Protein AF-A0A1H0VV39-F1 (afdb_monomer)

Foldseek 3Di:
DDDDDPPPDDDDDPPQDVVNDDPVRVVVVVVVQQVCLVVVNHDPVSSVVVVVVVVVVVVVVVCVVPPPPDDPDPDPPDPPPDDDDDDPDDDD

Mean predicted aligned error: 17.19 Å

Sequence (92 aa):
MIATVSAGHAFQLDVSPKPPQTIEEERRLRFAQHRDCAAAKGDASLCAMLEQQARQQLVDAVRRDTSPAATPRPVDTNPLSGRGIPLPGGHQ

pLDDT: mean 75.35, std 16.73, range [38.28, 94.31]

Secondary structure (DSSP, 8-state):
----------PPP----SS-S-HHHHHHHHHHHHHHHHTT-S-HHHHHHHHHHHHHHHHHHHHHHTSPPPPPPPP---TT------------

Solvent-accessible surface area (backbone atoms only — not comparable to full-atom values): 6234 Å² total; per-residue (Å²): 134,84,84,77,78,76,89,74,78,86,84,84,78,90,80,75,58,85,69,79,66,52,74,66,55,53,49,51,52,52,51,49,52,53,52,28,36,76,68,74,70,41,59,68,70,60,41,53,51,52,51,53,49,54,53,50,51,52,52,52,48,53,50,58,75,68,45,78,77,78,75,76,75,81,75,79,85,56,90,80,74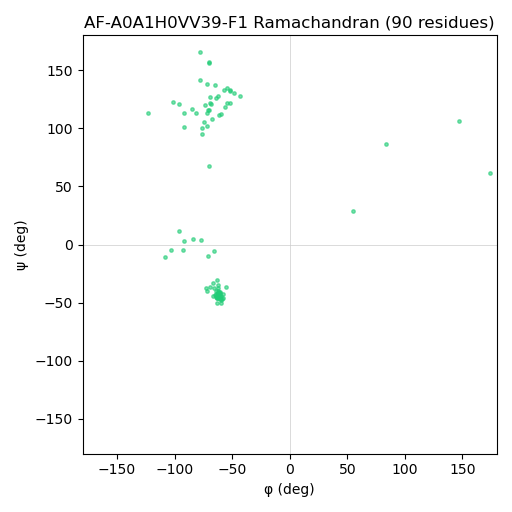,66,79,78,81,82,78,91,81,79,86,130

Radius of gyration: 28.28 Å; Cα contacts (8 Å, |Δi|>4): 12; chains: 1; bounding box: 48×55×65 Å

Structure (mmCIF, N/CA/C/O backbone):
data_AF-A0A1H0VV39-F1
#
_entry.id   AF-A0A1H0VV39-F1
#
loop_
_atom_site.group_PDB
_atom_site.id
_atom_site.type_symbol
_atom_site.label_atom_id
_atom_site.label_alt_id
_atom_site.label_comp_id
_atom_site.label_asym_id
_atom_site.label_entity_id
_atom_site.label_seq_id
_atom_site.pdbx_PDB_ins_code
_atom_site.Cartn_x
_atom_site.Cartn_y
_atom_site.Cartn_z
_atom_site.occupancy
_atom_site.B_iso_or_equiv
_atom_site.auth_seq_id
_atom_site.auth_comp_id
_atom_site.auth_asym_id
_atom_site.auth_atom_id
_atom_site.pdbx_PDB_model_num
ATOM 1 N N . MET A 1 1 ? -38.089 -14.659 53.999 1.00 38.28 1 MET A N 1
ATOM 2 C CA . MET A 1 1 ? -38.217 -14.674 52.526 1.00 38.28 1 MET A CA 1
ATOM 3 C C . MET A 1 1 ? -36.878 -14.257 51.954 1.00 38.28 1 MET A C 1
ATOM 5 O O . MET A 1 1 ? -36.431 -13.164 52.267 1.00 38.28 1 MET A O 1
ATOM 9 N N . ILE A 1 2 ? -36.200 -15.141 51.225 1.00 42.41 2 ILE A N 1
ATOM 10 C CA . ILE A 1 2 ? -34.927 -14.822 50.571 1.00 42.41 2 ILE A CA 1
ATOM 11 C C . ILE A 1 2 ? -35.289 -14.339 49.170 1.00 42.41 2 ILE A C 1
ATOM 13 O O . ILE A 1 2 ? -35.856 -15.100 48.390 1.00 42.41 2 ILE A O 1
ATOM 17 N N . ALA A 1 3 ? -35.042 -13.062 48.889 1.00 45.09 3 ALA A N 1
ATOM 18 C CA . ALA A 1 3 ? -35.226 -12.504 47.560 1.00 45.09 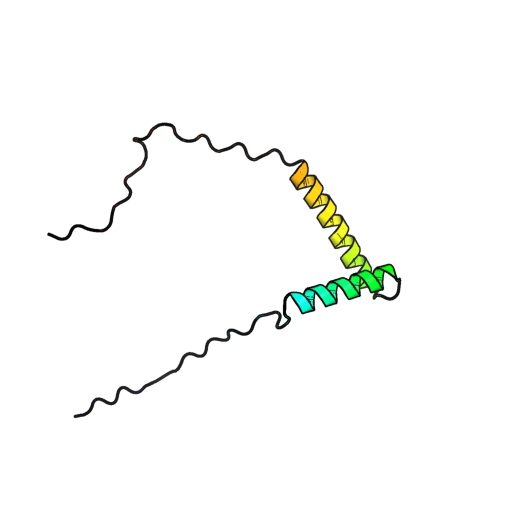3 ALA A CA 1
ATOM 19 C C . ALA A 1 3 ? -34.119 -13.051 46.653 1.00 45.09 3 ALA A C 1
ATOM 21 O O . ALA A 1 3 ? -32.967 -12.627 46.724 1.00 45.09 3 ALA A O 1
ATOM 22 N 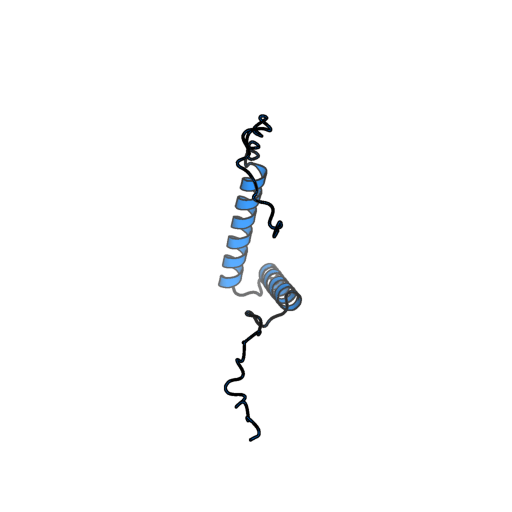N . THR A 1 4 ? -34.458 -14.032 45.825 1.00 53.31 4 THR A N 1
ATOM 23 C CA . THR A 1 4 ? -33.608 -14.484 44.730 1.00 53.31 4 THR A CA 1
ATOM 24 C C . THR A 1 4 ? -33.697 -13.457 43.609 1.00 53.31 4 THR A C 1
ATOM 26 O O . THR A 1 4 ? -34.657 -13.419 42.842 1.00 53.31 4 THR A O 1
ATOM 29 N N . VAL A 1 5 ? -32.691 -12.586 43.520 1.00 54.03 5 VAL A N 1
ATOM 30 C CA . VAL A 1 5 ? -32.500 -11.750 42.333 1.00 54.03 5 VAL A CA 1
ATOM 31 C C . VAL A 1 5 ? -32.107 -12.688 41.197 1.00 54.03 5 VAL A C 1
ATOM 33 O O . VAL A 1 5 ? -31.023 -13.267 41.197 1.00 54.03 5 VAL A O 1
ATOM 36 N N . SER A 1 6 ? -33.030 -12.887 40.258 1.00 49.62 6 SER A N 1
ATOM 37 C CA . SER A 1 6 ? -32.765 -13.585 39.006 1.00 49.62 6 SER A CA 1
ATOM 38 C C . SER A 1 6 ? -31.661 -12.826 38.272 1.00 49.62 6 SER A C 1
ATOM 40 O O . SER A 1 6 ? -31.869 -11.687 37.853 1.00 49.62 6 SER A O 1
ATOM 42 N N . ALA A 1 7 ? -30.478 -13.433 38.152 1.00 59.34 7 ALA A N 1
ATOM 43 C CA . ALA A 1 7 ? -29.391 -12.947 37.307 1.00 59.34 7 ALA A CA 1
ATOM 44 C C . ALA A 1 7 ? -29.788 -13.139 35.832 1.00 59.34 7 ALA A C 1
ATOM 46 O O . ALA A 1 7 ? -29.281 -14.005 35.124 1.00 59.34 7 ALA A O 1
ATOM 47 N N . GLY A 1 8 ? -30.793 -12.382 35.398 1.00 64.06 8 GLY A N 1
ATOM 48 C CA . GLY A 1 8 ? -31.320 -12.409 34.049 1.00 64.06 8 GLY A CA 1
ATOM 49 C C . GLY A 1 8 ? -30.503 -11.496 33.147 1.00 64.06 8 GLY A C 1
ATOM 50 O O . GLY A 1 8 ? -30.560 -10.280 33.305 1.00 64.06 8 GLY A O 1
ATOM 51 N N . HIS A 1 9 ? -29.862 -12.111 32.151 1.00 62.34 9 HIS A N 1
ATOM 52 C CA . HIS A 1 9 ? -29.229 -11.513 30.966 1.00 6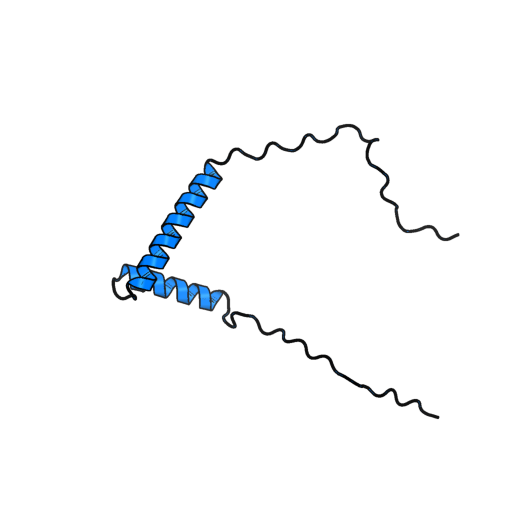2.34 9 HIS A CA 1
ATOM 53 C C . HIS A 1 9 ? -27.801 -10.984 31.174 1.00 62.34 9 HIS A C 1
ATOM 55 O O . HIS A 1 9 ? -27.560 -9.802 31.402 1.00 62.34 9 HIS A O 1
ATOM 61 N N . ALA A 1 10 ? -26.826 -11.883 31.008 1.00 72.62 10 ALA A N 1
ATOM 62 C CA . ALA A 1 10 ? -25.445 -11.501 30.744 1.00 72.62 10 ALA A CA 1
ATOM 63 C C . ALA A 1 10 ? -25.345 -10.906 29.327 1.00 72.62 10 ALA A C 1
ATOM 65 O O . ALA A 1 10 ? -25.593 -11.598 28.338 1.00 72.62 10 ALA A O 1
ATOM 66 N N . PHE A 1 11 ? -24.994 -9.624 29.225 1.00 72.00 11 PHE A N 1
ATOM 67 C CA . PHE A 1 11 ? -24.682 -8.981 27.950 1.00 72.00 11 PHE A CA 1
ATOM 68 C C . PHE A 1 11 ? -23.310 -9.466 27.468 1.00 72.00 11 PHE A C 1
ATOM 70 O O . PHE A 1 11 ? -22.310 -9.283 28.161 1.00 72.00 11 PHE A O 1
ATOM 77 N N . GLN A 1 12 ? -23.258 -10.091 26.291 1.00 80.88 12 GLN A N 1
ATOM 78 C CA . GLN A 1 12 ? -22.002 -10.457 25.635 1.00 80.88 12 GLN A CA 1
ATOM 79 C C . GLN A 1 12 ? -21.637 -9.368 24.624 1.00 80.88 12 GLN A C 1
ATOM 81 O O . GLN A 1 12 ? -22.415 -9.077 23.717 1.00 80.88 12 GLN A O 1
ATOM 86 N N . LEU A 1 13 ? -20.468 -8.751 24.803 1.00 82.25 13 LEU A N 1
ATOM 87 C CA . LEU A 1 13 ? -19.923 -7.744 23.896 1.00 82.25 13 LEU A CA 1
ATOM 88 C C . LEU A 1 13 ? -18.856 -8.407 23.012 1.00 82.25 13 LEU A C 1
ATOM 90 O O . LEU A 1 13 ? -17.893 -8.964 23.539 1.00 82.25 13 LEU A O 1
ATOM 94 N N . ASP A 1 14 ? -19.014 -8.352 21.687 1.00 82.69 14 ASP A N 1
ATOM 95 C CA . ASP A 1 14 ? -17.980 -8.817 20.754 1.00 82.69 14 ASP A CA 1
ATOM 96 C C . ASP A 1 14 ? -16.837 -7.796 20.714 1.00 82.69 14 ASP A C 1
ATOM 98 O O . ASP A 1 14 ? -16.967 -6.713 20.146 1.00 82.69 14 ASP A O 1
ATOM 102 N N . VAL A 1 15 ? -15.721 -8.148 21.350 1.00 83.06 15 VAL A N 1
ATOM 103 C CA . VAL A 1 15 ? -14.482 -7.357 21.362 1.00 83.06 15 VAL A CA 1
ATOM 104 C C . VAL A 1 15 ? -13.483 -7.828 20.304 1.00 83.06 15 VAL A C 1
ATOM 106 O O . VAL A 1 15 ? -12.320 -7.425 20.334 1.00 83.06 15 VAL A O 1
ATOM 109 N N . SER A 1 16 ? -13.905 -8.689 19.373 1.00 83.12 16 SER A N 1
ATOM 110 C CA . SER A 1 16 ? -13.017 -9.200 18.334 1.00 83.12 16 SER A CA 1
ATOM 111 C C . SER A 1 16 ? -12.541 -8.056 17.432 1.00 83.12 16 SER A C 1
ATO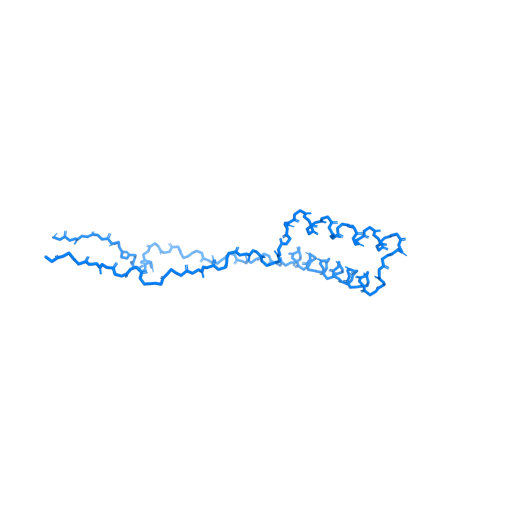M 113 O O . SER A 1 16 ? -13.370 -7.331 16.869 1.00 83.12 16 SER A O 1
ATOM 115 N N . PRO A 1 17 ? -11.223 -7.889 17.242 1.00 70.88 17 PRO A N 1
ATOM 116 C CA . PRO A 1 17 ? -10.705 -6.887 16.328 1.00 70.88 17 PRO A CA 1
ATOM 117 C C . PRO A 1 17 ? -11.118 -7.226 14.890 1.00 70.88 17 PRO A C 1
ATOM 119 O O . PRO A 1 17 ? -11.077 -8.380 14.457 1.00 70.88 17 PRO A O 1
ATOM 122 N N . LYS A 1 18 ? -11.540 -6.203 14.144 1.00 76.62 18 LYS A N 1
ATOM 123 C CA . LYS A 1 18 ? -11.796 -6.274 12.702 1.00 76.62 18 LYS A CA 1
ATOM 124 C C . LYS A 1 18 ? -10.926 -5.212 12.022 1.00 76.62 18 LYS A C 1
ATOM 126 O O . LYS A 1 18 ? -11.183 -4.029 12.238 1.00 76.62 18 LYS A O 1
ATOM 131 N N . PRO A 1 19 ? -9.924 -5.604 11.216 1.00 78.88 19 PRO A N 1
ATOM 132 C CA . PRO A 1 19 ? -9.582 -6.977 10.830 1.00 78.88 19 PRO A CA 1
ATOM 133 C C . PRO A 1 19 ? -9.001 -7.803 11.997 1.00 78.88 19 PRO A C 1
ATOM 135 O O . PRO A 1 19 ? -8.456 -7.233 12.938 1.00 78.88 19 PRO A O 1
ATOM 138 N N . PRO A 1 20 ? -9.103 -9.146 11.943 1.00 80.81 20 PRO A N 1
ATOM 139 C CA . PRO A 1 20 ? -8.596 -10.028 13.001 1.00 80.81 20 PRO A CA 1
ATOM 140 C C . PRO A 1 20 ? -7.063 -10.094 13.048 1.00 80.81 20 PRO A C 1
ATOM 142 O O . PRO A 1 20 ? -6.501 -10.681 13.968 1.00 80.81 20 PRO A O 1
ATOM 145 N N . GLN A 1 21 ? -6.397 -9.537 12.036 1.00 83.00 21 GLN A N 1
ATOM 146 C CA . GLN A 1 21 ? -4.949 -9.572 11.892 1.00 83.00 21 GLN A CA 1
ATOM 147 C C . GLN A 1 21 ? -4.299 -8.548 12.814 1.00 83.00 21 GLN A C 1
ATOM 149 O O . GLN A 1 21 ? -4.781 -7.426 12.978 1.00 83.00 21 GLN A O 1
ATOM 154 N N . THR A 1 22 ? -3.166 -8.926 13.391 1.00 87.06 22 THR A N 1
ATOM 155 C CA . THR A 1 22 ? -2.343 -7.989 14.151 1.00 87.06 22 THR A CA 1
ATOM 156 C C . THR A 1 22 ? -1.686 -6.966 13.219 1.00 87.06 22 THR A C 1
ATOM 158 O O . THR A 1 22 ? -1.451 -7.222 12.037 1.00 87.06 22 THR A O 1
ATOM 161 N N . ILE A 1 23 ? -1.315 -5.803 13.763 1.00 87.81 23 ILE A N 1
ATOM 162 C CA . ILE A 1 23 ? -0.628 -4.738 13.006 1.00 87.81 23 ILE A CA 1
ATOM 163 C C . ILE A 1 23 ? 0.653 -5.261 12.329 1.00 87.81 23 ILE A C 1
ATOM 165 O O . ILE A 1 23 ? 0.990 -4.854 11.214 1.00 87.81 23 ILE A O 1
ATOM 169 N N . GLU A 1 24 ? 1.374 -6.165 12.997 1.00 90.50 24 GLU A N 1
ATOM 170 C CA . GLU A 1 24 ? 2.627 -6.725 12.490 1.00 90.50 24 GLU A CA 1
ATOM 171 C C . GLU A 1 24 ? 2.393 -7.713 11.338 1.00 90.50 24 GLU A C 1
ATOM 173 O O . GLU A 1 24 ? 3.139 -7.706 10.357 1.00 90.50 24 GLU A O 1
ATOM 178 N N . GLU A 1 25 ? 1.330 -8.518 11.404 1.00 90.69 25 GLU A N 1
ATOM 179 C CA . GLU A 1 25 ? 0.920 -9.389 10.297 1.00 90.69 25 GLU A CA 1
ATOM 180 C C . GLU A 1 25 ? 0.518 -8.572 9.073 1.00 90.69 25 GLU A C 1
ATOM 182 O O . GLU A 1 25 ? 1.015 -8.831 7.975 1.00 90.69 25 GLU A O 1
ATOM 187 N N . GLU A 1 26 ? -0.285 -7.523 9.257 1.00 89.69 26 GLU A N 1
ATOM 188 C CA . GLU A 1 26 ? -0.638 -6.629 8.156 1.00 89.69 26 GLU A CA 1
ATOM 189 C C . GLU A 1 26 ? 0.594 -5.946 7.552 1.00 89.69 26 GLU A C 1
ATOM 191 O O . GLU A 1 26 ? 0.705 -5.794 6.333 1.00 89.69 26 GLU A O 1
ATOM 196 N N . ARG A 1 27 ? 1.547 -5.514 8.390 1.00 89.31 27 ARG A N 1
ATOM 197 C CA . ARG A 1 27 ? 2.807 -4.923 7.924 1.00 89.31 27 ARG A CA 1
ATOM 198 C C . ARG A 1 27 ? 3.587 -5.915 7.064 1.00 89.31 27 ARG A C 1
ATOM 200 O O . ARG A 1 27 ? 4.040 -5.538 5.983 1.00 89.31 27 ARG A O 1
ATOM 207 N N . ARG A 1 28 ? 3.741 -7.159 7.524 1.00 93.00 28 ARG A N 1
ATOM 208 C CA . ARG A 1 28 ? 4.446 -8.211 6.776 1.00 93.00 28 ARG A CA 1
ATOM 209 C C . ARG A 1 28 ? 3.753 -8.523 5.456 1.00 93.00 28 ARG A C 1
ATOM 211 O O . ARG A 1 28 ? 4.435 -8.641 4.441 1.00 93.00 28 ARG A O 1
ATOM 218 N N . LEU A 1 29 ? 2.423 -8.597 5.459 1.00 91.31 29 LEU A N 1
ATOM 219 C CA . LEU A 1 29 ? 1.630 -8.824 4.255 1.00 91.31 29 LEU A CA 1
ATOM 220 C C . LEU A 1 29 ? 1.859 -7.715 3.223 1.00 91.31 29 LEU A C 1
ATOM 222 O O . LEU A 1 29 ? 2.201 -8.008 2.079 1.00 91.31 29 LEU A O 1
ATOM 226 N N . ARG A 1 30 ? 1.749 -6.445 3.635 1.00 89.81 30 ARG A N 1
ATOM 227 C CA . ARG A 1 30 ? 2.020 -5.294 2.759 1.00 89.81 30 ARG A CA 1
ATOM 228 C C . ARG A 1 30 ? 3.440 -5.344 2.200 1.00 89.81 30 ARG A C 1
ATOM 230 O O . ARG A 1 30 ? 3.635 -5.175 1.000 1.00 89.81 30 ARG A O 1
ATOM 237 N N . PHE A 1 31 ? 4.435 -5.624 3.043 1.00 92.38 31 PHE A N 1
ATOM 238 C CA . PHE A 1 31 ? 5.826 -5.733 2.599 1.00 92.38 31 PHE A CA 1
ATOM 239 C C . PHE A 1 31 ? 6.014 -6.827 1.539 1.00 92.38 31 PHE A C 1
ATOM 241 O O . PHE A 1 31 ? 6.668 -6.590 0.524 1.00 92.38 31 PHE A O 1
ATOM 248 N N . ALA A 1 32 ? 5.415 -8.003 1.744 1.00 93.12 32 ALA A N 1
ATOM 249 C CA . ALA A 1 32 ? 5.463 -9.091 0.774 1.00 93.12 32 ALA A CA 1
ATOM 250 C C . ALA A 1 32 ? 4.831 -8.683 -0.565 1.00 93.12 32 ALA A C 1
ATOM 252 O O . ALA A 1 32 ? 5.470 -8.843 -1.600 1.00 93.12 32 ALA A O 1
ATOM 253 N N . GLN A 1 33 ? 3.647 -8.063 -0.544 1.00 91.88 33 GLN A N 1
ATOM 254 C CA . GLN A 1 33 ? 2.969 -7.584 -1.755 1.00 91.88 33 GLN A CA 1
ATOM 255 C C . GLN A 1 33 ? 3.825 -6.582 -2.539 1.00 91.88 33 GLN A C 1
ATOM 257 O O . GLN A 1 33 ? 4.015 -6.739 -3.744 1.00 91.88 33 GLN A O 1
ATOM 262 N N . HIS A 1 34 ? 4.409 -5.590 -1.861 1.00 89.50 34 HIS A N 1
ATOM 263 C CA . HIS A 1 34 ? 5.300 -4.624 -2.506 1.00 89.50 34 HIS A CA 1
ATOM 264 C C . HIS A 1 34 ? 6.546 -5.287 -3.101 1.00 89.50 34 HIS A C 1
ATOM 266 O O . HIS A 1 34 ? 6.938 -4.966 -4.224 1.00 89.50 34 HIS A O 1
ATOM 272 N N . ARG A 1 35 ? 7.160 -6.229 -2.375 1.00 93.56 35 ARG A N 1
ATOM 273 C CA . ARG A 1 35 ? 8.318 -6.985 -2.862 1.00 93.56 35 ARG A CA 1
ATOM 274 C C . ARG A 1 35 ? 7.965 -7.806 -4.101 1.00 93.56 35 ARG A C 1
ATOM 276 O O . ARG A 1 35 ? 8.739 -7.833 -5.054 1.00 93.56 35 ARG A O 1
ATOM 283 N N . ASP A 1 36 ? 6.816 -8.468 -4.094 1.00 93.81 36 ASP A N 1
ATOM 284 C CA . ASP A 1 36 ? 6.389 -9.327 -5.193 1.00 93.81 36 ASP A CA 1
ATOM 285 C C . ASP A 1 36 ? 6.045 -8.496 -6.441 1.00 93.81 36 ASP A C 1
ATOM 287 O O . ASP A 1 36 ? 6.416 -8.883 -7.550 1.00 93.81 36 ASP A O 1
ATOM 291 N N . CYS A 1 37 ? 5.453 -7.309 -6.272 1.00 92.69 37 CYS A N 1
ATOM 292 C CA . CYS A 1 37 ? 5.279 -6.339 -7.356 1.00 92.69 37 CYS A CA 1
ATOM 293 C C . CYS A 1 37 ? 6.618 -5.842 -7.920 1.00 92.69 37 CYS A C 1
ATOM 295 O O . CYS A 1 37 ? 6.811 -5.859 -9.133 1.00 92.69 37 CYS A O 1
ATOM 297 N N . ALA A 1 38 ? 7.577 -5.481 -7.060 1.00 89.31 38 ALA A N 1
ATOM 298 C CA . ALA A 1 38 ? 8.911 -5.054 -7.494 1.00 89.31 38 ALA A CA 1
ATOM 299 C C . ALA A 1 38 ? 9.680 -6.163 -8.235 1.00 89.31 38 ALA A C 1
ATOM 301 O O . ALA A 1 38 ? 10.474 -5.888 -9.130 1.00 89.31 38 ALA A O 1
ATOM 302 N N . ALA A 1 39 ? 9.425 -7.425 -7.884 1.00 93.12 39 ALA A N 1
ATOM 303 C CA . ALA A 1 39 ? 9.991 -8.593 -8.550 1.00 93.12 39 ALA A CA 1
ATOM 304 C C . ALA A 1 39 ? 9.210 -9.033 -9.806 1.00 93.12 39 ALA A C 1
ATOM 306 O O . ALA A 1 39 ? 9.544 -10.078 -10.366 1.00 93.12 39 ALA A O 1
ATOM 307 N N . ALA A 1 40 ? 8.174 -8.291 -10.225 1.00 87.06 40 ALA A N 1
ATOM 308 C CA . ALA A 1 40 ? 7.255 -8.641 -11.316 1.00 87.06 40 ALA A CA 1
ATOM 309 C C . ALA A 1 40 ? 6.580 -10.024 -11.159 1.00 87.06 40 ALA A C 1
ATOM 311 O O . ALA A 1 40 ? 6.247 -10.686 -12.139 1.00 87.06 40 ALA A O 1
ATOM 312 N N . LYS A 1 41 ? 6.396 -10.472 -9.911 1.00 90.81 41 LYS A N 1
ATOM 313 C CA . LYS A 1 41 ? 5.759 -11.751 -9.544 1.00 90.81 41 LYS A CA 1
ATOM 314 C C . LYS A 1 41 ? 4.373 -11.580 -8.918 1.00 90.81 41 LYS A C 1
ATOM 316 O O . LYS A 1 41 ? 3.683 -12.572 -8.710 1.00 90.81 41 LYS A O 1
ATOM 321 N N . GLY A 1 42 ? 3.999 -10.350 -8.574 1.00 84.00 42 GLY A N 1
ATOM 322 C CA . GLY A 1 42 ? 2.703 -10.017 -7.993 1.00 84.00 42 GLY A CA 1
ATOM 323 C C . GLY A 1 42 ? 1.576 -9.964 -9.026 1.00 84.00 42 GLY A C 1
ATOM 324 O O . GLY A 1 42 ? 1.807 -9.897 -10.232 1.00 84.00 42 GLY A O 1
ATOM 325 N N . ASP A 1 43 ? 0.341 -9.965 -8.532 1.00 91.56 43 ASP A N 1
ATOM 326 C CA . ASP A 1 43 ? -0.845 -9.738 -9.354 1.00 91.56 43 ASP A CA 1
ATOM 327 C C . ASP A 1 43 ? -0.809 -8.333 -9.982 1.00 91.56 43 ASP A C 1
ATOM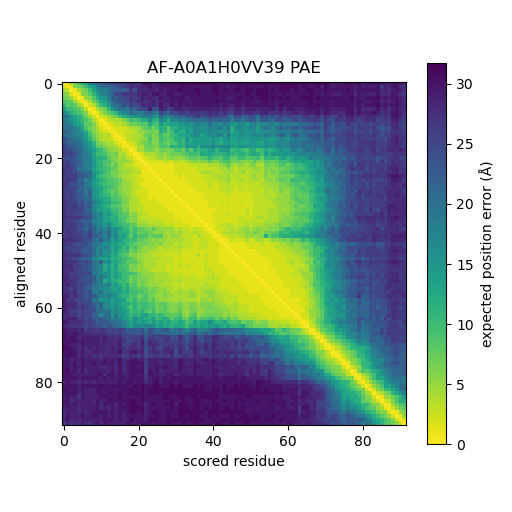 329 O O . ASP A 1 43 ? -0.642 -7.333 -9.282 1.00 91.56 43 ASP A O 1
ATOM 333 N N . ALA A 1 44 ? -0.981 -8.246 -11.303 1.00 90.12 44 ALA A N 1
ATOM 334 C CA . ALA A 1 44 ? -0.852 -6.986 -12.036 1.00 90.12 44 ALA A CA 1
ATOM 335 C C . ALA A 1 44 ? -1.876 -5.922 -11.599 1.00 90.12 44 ALA A C 1
ATOM 337 O O . ALA A 1 44 ? -1.549 -4.735 -11.555 1.00 90.12 44 ALA A O 1
ATOM 338 N N . SER A 1 45 ? -3.099 -6.334 -11.247 1.00 92.50 45 SER A N 1
ATOM 339 C CA . SER A 1 45 ? -4.150 -5.420 -10.790 1.00 92.50 45 SER A CA 1
ATOM 340 C C . SER A 1 45 ? -3.854 -4.884 -9.388 1.00 92.50 45 SER A C 1
ATOM 342 O O . SER A 1 45 ? -3.998 -3.685 -9.138 1.00 92.50 45 SER A O 1
ATOM 344 N N . LEU A 1 46 ? -3.348 -5.747 -8.500 1.00 91.31 46 LEU A N 1
ATOM 345 C CA . LEU A 1 46 ? -2.887 -5.361 -7.169 1.00 91.31 46 LEU A CA 1
ATOM 346 C C . LEU A 1 46 ? -1.707 -4.389 -7.258 1.00 91.31 46 LEU A C 1
ATOM 348 O O . LEU A 1 46 ? -1.712 -3.357 -6.591 1.00 91.31 46 LEU A O 1
ATOM 352 N N . CYS A 1 47 ? -0.721 -4.680 -8.107 1.00 92.62 47 CYS A N 1
ATOM 353 C CA . CYS A 1 47 ? 0.444 -3.818 -8.276 1.00 92.62 47 CYS A CA 1
ATOM 354 C C . CYS A 1 47 ? 0.067 -2.443 -8.841 1.00 92.62 47 CYS A C 1
ATOM 356 O O . CYS A 1 47 ? 0.518 -1.432 -8.308 1.00 92.62 47 CYS A O 1
ATOM 358 N N . ALA A 1 48 ? -0.820 -2.383 -9.841 1.00 93.69 48 ALA A N 1
ATOM 359 C CA . ALA A 1 48 ? -1.317 -1.117 -10.381 1.00 93.69 48 ALA A CA 1
ATOM 360 C C . ALA A 1 48 ? -2.044 -0.274 -9.316 1.00 93.69 48 ALA A C 1
ATOM 362 O O . ALA A 1 48 ? -1.834 0.937 -9.227 1.00 93.69 48 ALA A O 1
ATOM 363 N N . MET A 1 49 ? -2.859 -0.911 -8.471 1.00 94.31 49 MET A N 1
ATOM 364 C CA . MET A 1 49 ? -3.538 -0.234 -7.365 1.00 94.31 49 MET A CA 1
ATOM 365 C C . MET A 1 49 ? -2.544 0.297 -6.321 1.00 94.31 49 MET A C 1
ATOM 367 O O . MET A 1 49 ? -2.652 1.456 -5.913 1.00 94.31 49 MET A O 1
ATOM 371 N N . LEU A 1 50 ? -1.534 -0.495 -5.945 1.00 91.44 50 LEU A N 1
ATOM 372 C CA . LEU A 1 50 ? -0.484 -0.067 -5.013 1.00 91.44 50 LEU A CA 1
ATOM 373 C C . LEU A 1 50 ? 0.354 1.092 -5.575 1.00 91.44 50 LEU A C 1
ATOM 375 O O . LEU A 1 50 ? 0.674 2.033 -4.847 1.00 91.44 50 LEU A O 1
ATOM 379 N N . GLU A 1 51 ? 0.677 1.072 -6.868 1.00 91.88 51 GLU A N 1
ATOM 380 C CA . GLU A 1 51 ? 1.359 2.184 -7.536 1.00 91.88 51 GLU A CA 1
ATOM 381 C C . GLU A 1 51 ? 0.511 3.458 -7.539 1.00 91.88 51 GLU A C 1
ATOM 383 O O . GLU A 1 51 ? 1.015 4.545 -7.245 1.00 91.88 51 GLU A O 1
ATOM 388 N N . GLN A 1 52 ? -0.785 3.343 -7.841 1.00 94.12 52 GLN A N 1
ATOM 389 C CA . GLN A 1 52 ? -1.704 4.476 -7.800 1.00 94.12 52 GLN A CA 1
ATOM 390 C C . GLN A 1 52 ? -1.805 5.059 -6.386 1.00 94.12 52 GLN A C 1
ATOM 392 O O . GLN A 1 52 ? -1.757 6.280 -6.216 1.00 94.12 52 GLN A O 1
ATOM 397 N N . GLN A 1 53 ? -1.882 4.204 -5.366 1.00 91.62 53 GLN A N 1
ATOM 398 C CA . GLN A 1 53 ? -1.890 4.627 -3.970 1.00 91.62 53 GLN A CA 1
ATOM 399 C C . GLN A 1 53 ? -0.598 5.369 -3.596 1.00 91.62 53 GLN A C 1
ATOM 401 O O . GLN A 1 53 ? -0.663 6.434 -2.980 1.00 91.62 53 GLN A O 1
ATOM 406 N N . ALA A 1 54 ? 0.567 4.858 -4.003 1.00 89.31 54 ALA A N 1
ATOM 407 C CA . ALA A 1 54 ? 1.851 5.513 -3.756 1.00 89.31 54 ALA A CA 1
ATOM 408 C C . ALA A 1 54 ? 1.928 6.900 -4.421 1.00 89.31 54 ALA A C 1
ATOM 410 O O . ALA A 1 54 ? 2.382 7.865 -3.804 1.00 89.31 54 ALA A O 1
ATOM 411 N N . ARG A 1 55 ? 1.418 7.035 -5.653 1.00 91.06 55 ARG A N 1
ATOM 412 C CA . ARG A 1 55 ? 1.331 8.334 -6.343 1.00 91.06 55 ARG A CA 1
ATOM 413 C C . ARG A 1 55 ? 0.443 9.322 -5.593 1.00 91.06 55 ARG A C 1
ATOM 415 O O . ARG A 1 55 ? 0.833 10.475 -5.430 1.00 91.06 55 ARG A O 1
ATOM 422 N N . GLN A 1 56 ? -0.715 8.880 -5.102 1.00 92.25 56 GLN A N 1
ATOM 423 C CA . GLN A 1 56 ? -1.606 9.741 -4.323 1.00 92.25 56 GLN A CA 1
ATOM 424 C C . GLN A 1 56 ? -0.934 10.225 -3.032 1.00 92.25 56 GLN A C 1
ATOM 426 O O . GLN A 1 56 ? -1.014 11.406 -2.704 1.00 92.25 56 GLN A O 1
ATOM 431 N N . GLN A 1 57 ? -0.214 9.345 -2.332 1.00 88.81 57 GLN A N 1
ATOM 432 C CA . GLN A 1 57 ? 0.504 9.716 -1.111 1.00 88.81 57 GLN A CA 1
ATOM 433 C C . GLN A 1 57 ? 1.593 10.763 -1.361 1.00 88.81 57 GLN A C 1
ATOM 435 O O . GLN A 1 57 ? 1.766 11.662 -0.540 1.00 88.81 57 GLN A O 1
ATOM 440 N N . LEU A 1 58 ? 2.296 10.686 -2.494 1.00 87.81 58 LEU A N 1
ATOM 441 C CA . LEU A 1 58 ? 3.270 11.705 -2.891 1.00 87.81 58 LEU A CA 1
ATOM 442 C C . LEU A 1 58 ? 2.599 13.061 -3.130 1.00 87.81 58 LEU A C 1
ATOM 444 O O . LEU A 1 58 ? 3.080 14.078 -2.637 1.00 87.81 58 LEU A O 1
ATOM 448 N N . VAL A 1 59 ? 1.468 13.078 -3.838 1.00 89.81 59 VAL A N 1
ATOM 449 C CA . VAL A 1 59 ? 0.689 14.306 -4.065 1.00 89.81 59 VAL A CA 1
ATOM 450 C C . VAL A 1 59 ? 0.212 14.902 -2.741 1.00 89.81 59 VAL A C 1
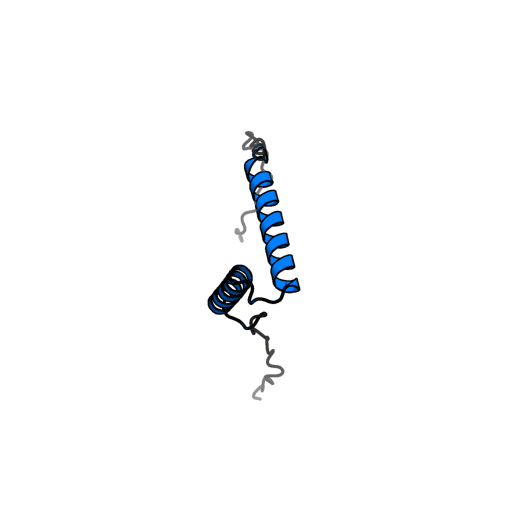ATOM 452 O O . VAL A 1 59 ? 0.345 16.106 -2.521 1.00 89.81 59 VAL A O 1
ATOM 455 N N . ASP A 1 60 ? -0.295 14.070 -1.835 1.00 87.75 60 ASP A N 1
ATOM 456 C CA . ASP A 1 60 ? -0.766 14.512 -0.524 1.00 87.75 60 ASP A CA 1
ATOM 457 C C . ASP A 1 60 ? 0.376 15.047 0.349 1.00 87.75 60 ASP A C 1
ATOM 459 O O . ASP A 1 60 ? 0.184 16.029 1.066 1.00 87.75 60 ASP A O 1
ATOM 463 N N . ALA A 1 61 ? 1.563 14.435 0.284 1.00 83.94 61 ALA A N 1
ATOM 464 C CA . ALA A 1 61 ? 2.755 14.909 0.982 1.00 83.94 61 ALA A CA 1
ATOM 465 C C . ALA A 1 61 ? 3.178 16.292 0.471 1.00 83.94 61 ALA A C 1
ATOM 467 O O . ALA A 1 61 ? 3.267 17.227 1.261 1.00 83.94 61 ALA A O 1
ATOM 468 N N . VAL A 1 62 ? 3.299 16.460 -0.851 1.00 85.62 62 VAL A N 1
ATOM 469 C CA . VAL A 1 62 ? 3.598 17.764 -1.466 1.00 85.62 62 VAL A CA 1
ATOM 470 C C . VAL A 1 62 ? 2.546 18.800 -1.078 1.00 85.62 62 VAL A C 1
ATOM 472 O O . VAL A 1 62 ? 2.882 19.932 -0.741 1.00 85.62 62 VAL A O 1
ATOM 475 N N . ARG A 1 63 ? 1.263 18.430 -1.075 1.00 80.94 63 ARG A N 1
ATOM 476 C CA . ARG A 1 63 ? 0.183 19.328 -0.657 1.00 80.94 63 ARG A CA 1
ATOM 477 C C . ARG A 1 63 ? 0.312 19.751 0.805 1.00 80.94 63 ARG A C 1
ATOM 479 O O . ARG A 1 63 ? 0.027 20.902 1.103 1.00 80.94 63 ARG A O 1
ATOM 486 N N . ARG A 1 64 ? 0.705 18.856 1.715 1.00 76.19 64 ARG A N 1
ATOM 487 C CA . ARG A 1 64 ? 0.955 19.214 3.123 1.00 76.19 64 ARG A CA 1
ATOM 488 C C . ARG A 1 64 ? 2.161 20.133 3.258 1.00 76.19 64 ARG A C 1
ATOM 490 O O . ARG A 1 64 ? 2.052 21.134 3.954 1.00 76.19 64 ARG A O 1
ATOM 497 N N . ASP A 1 65 ? 3.250 19.829 2.560 1.00 78.06 65 ASP A N 1
ATOM 498 C CA . ASP A 1 65 ? 4.494 20.605 2.621 1.00 78.06 65 ASP A CA 1
ATOM 499 C C . ASP A 1 65 ? 4.324 22.013 2.036 1.00 78.06 65 ASP A C 1
ATOM 501 O O . ASP A 1 65 ? 4.922 22.977 2.508 1.00 78.06 65 ASP A O 1
ATOM 505 N N . THR A 1 66 ? 3.472 22.142 1.019 1.00 74.44 66 THR A N 1
ATOM 506 C CA . THR A 1 66 ? 3.132 23.419 0.373 1.00 74.44 66 THR A CA 1
ATOM 507 C C . THR A 1 66 ? 1.898 24.093 0.972 1.00 74.44 66 THR A C 1
ATOM 509 O O . THR A 1 66 ? 1.562 25.210 0.573 1.00 74.44 66 THR A O 1
ATOM 512 N N . SER A 1 67 ? 1.208 23.450 1.923 1.00 67.88 67 SER A N 1
ATOM 513 C CA . SER A 1 67 ? 0.040 24.044 2.567 1.00 67.88 67 SER A CA 1
ATOM 514 C C . SER A 1 67 ? 0.516 25.197 3.445 1.00 67.88 67 SER A C 1
ATOM 516 O O . SER A 1 67 ? 1.303 24.963 4.365 1.00 67.88 67 SER A O 1
ATOM 518 N N . PRO A 1 68 ? 0.032 26.435 3.235 1.00 62.41 68 PRO A N 1
ATOM 519 C CA . PRO A 1 68 ? 0.333 27.516 4.157 1.00 62.41 68 PRO A CA 1
ATOM 520 C C . PRO A 1 68 ? -0.126 27.098 5.556 1.00 62.41 68 PRO A C 1
ATOM 522 O O . PRO A 1 68 ? -1.224 26.554 5.724 1.00 62.41 68 PRO A O 1
ATOM 525 N N . ALA A 1 69 ? 0.747 27.298 6.546 1.00 63.97 69 ALA A N 1
ATOM 526 C C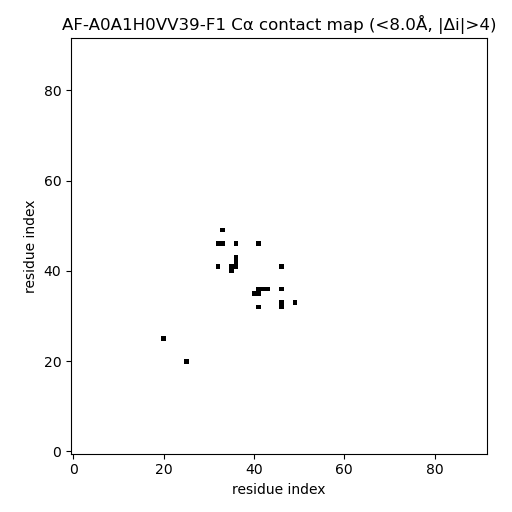A . ALA A 1 69 ? 0.429 27.025 7.938 1.00 63.97 69 ALA A CA 1
ATOM 527 C C . ALA A 1 69 ? -0.884 27.731 8.294 1.00 63.97 69 ALA A C 1
ATOM 529 O O . ALA A 1 69 ? -1.072 28.901 7.955 1.00 63.97 69 ALA A O 1
ATOM 530 N N . ALA A 1 70 ? -1.800 27.017 8.954 1.00 63.38 70 ALA A N 1
ATOM 531 C CA . ALA A 1 70 ? -3.028 27.628 9.438 1.00 63.38 70 ALA A CA 1
ATOM 532 C C . ALA A 1 70 ? -2.646 28.810 10.334 1.00 63.38 70 ALA A C 1
ATOM 534 O O . ALA A 1 70 ? -1.961 28.624 11.341 1.00 63.38 70 ALA A O 1
ATOM 535 N N . THR A 1 71 ? -3.054 30.021 9.950 1.00 63.53 71 THR A N 1
ATOM 536 C CA . THR A 1 71 ? -2.823 31.217 10.756 1.00 63.53 71 THR A CA 1
ATOM 537 C C . THR A 1 71 ? -3.396 30.943 12.147 1.00 63.53 71 THR A C 1
ATOM 539 O O . THR A 1 71 ? -4.584 30.604 12.236 1.00 63.53 71 THR A O 1
ATOM 542 N N . PRO A 1 72 ? -2.593 31.021 13.228 1.00 65.00 72 PRO A N 1
ATOM 543 C CA . PRO A 1 72 ? -3.112 30.831 14.572 1.00 65.00 72 PRO A CA 1
ATOM 544 C C . PRO A 1 72 ? -4.308 31.760 14.760 1.00 65.00 72 PRO A C 1
ATOM 546 O O . PRO A 1 72 ? -4.237 32.937 14.394 1.00 65.00 72 PRO A O 1
ATOM 549 N N . ARG A 1 73 ? -5.425 31.235 15.281 1.00 66.56 73 ARG A N 1
ATOM 550 C CA . ARG A 1 73 ? -6.556 32.101 15.628 1.00 66.56 73 ARG A CA 1
ATOM 551 C C . ARG A 1 73 ? -6.034 33.190 16.572 1.00 66.56 73 ARG A C 1
ATOM 553 O O . ARG A 1 73 ? -5.291 32.841 17.493 1.00 66.56 73 ARG A O 1
ATOM 560 N N . PRO A 1 74 ? -6.398 34.469 16.368 1.00 68.75 74 PRO A N 1
ATOM 561 C CA . PRO A 1 74 ? -6.062 35.517 17.318 1.00 68.75 74 PRO A CA 1
ATOM 562 C C . PRO A 1 74 ? -6.516 35.077 18.709 1.00 68.75 74 PRO A C 1
ATOM 564 O O . PRO A 1 74 ? -7.686 34.744 18.904 1.00 68.75 74 PRO A O 1
ATOM 567 N N . VAL A 1 75 ? -5.577 35.002 19.648 1.00 68.56 75 VAL A N 1
ATOM 568 C CA . VAL A 1 75 ? -5.907 34.794 21.055 1.00 68.56 75 VAL A CA 1
ATOM 569 C C . VAL A 1 75 ? -6.597 36.073 21.509 1.00 68.56 75 VAL A C 1
ATOM 571 O O . VAL A 1 75 ? -6.024 37.154 21.377 1.00 68.56 75 VAL A O 1
ATOM 574 N N . ASP A 1 76 ? -7.836 35.961 21.984 1.00 65.31 76 ASP A N 1
ATOM 575 C CA . ASP A 1 76 ? -8.542 37.090 22.582 1.00 65.31 76 ASP A CA 1
ATOM 576 C C . ASP A 1 76 ? -7.746 37.538 23.817 1.00 65.31 76 ASP A C 1
ATOM 578 O O . ASP A 1 76 ? -7.605 36.793 24.788 1.00 65.31 76 ASP A O 1
ATOM 582 N N . THR A 1 77 ? -7.134 38.722 23.749 1.00 60.06 77 THR A N 1
ATOM 583 C CA . THR A 1 77 ? -6.296 39.280 24.820 1.00 60.06 77 THR A CA 1
ATOM 584 C C . THR A 1 77 ? -7.124 39.851 25.965 1.00 60.06 77 THR A C 1
ATOM 586 O O . THR A 1 77 ? -6.556 40.417 26.897 1.00 60.06 77 THR A O 1
ATOM 589 N N . ASN A 1 78 ? -8.454 39.716 25.921 1.00 61.56 78 ASN A N 1
ATOM 590 C CA . ASN A 1 78 ? -9.334 40.179 26.975 1.00 61.56 78 ASN A CA 1
ATOM 591 C C . ASN A 1 78 ? -9.608 39.069 28.014 1.00 61.56 78 ASN A C 1
ATOM 593 O O . ASN A 1 78 ? -10.482 38.224 27.796 1.00 61.56 78 ASN A O 1
ATOM 597 N N . PRO A 1 79 ? -8.946 39.086 29.190 1.00 56.38 79 PRO A N 1
ATOM 598 C CA . PRO A 1 79 ? -9.145 38.079 30.236 1.00 56.38 79 PRO A CA 1
ATOM 599 C C . PRO A 1 79 ? -10.551 38.101 30.864 1.00 56.38 79 PRO A C 1
ATOM 601 O O . PRO A 1 79 ? -10.866 37.230 31.670 1.00 56.38 79 PRO A O 1
ATOM 604 N N . LEU A 1 80 ? -11.406 39.071 30.516 1.00 58.81 80 LEU A N 1
ATOM 605 C CA . LEU A 1 80 ? -12.744 39.245 31.092 1.00 58.81 80 LEU A CA 1
ATOM 606 C C . LEU A 1 80 ? -13.888 38.762 30.183 1.00 58.81 80 LEU A C 1
ATOM 608 O O . LEU A 1 80 ? -15.039 38.769 30.613 1.00 58.81 80 LEU A O 1
ATOM 612 N N . SER A 1 81 ? -13.607 38.328 28.948 1.00 56.38 81 SER A N 1
ATOM 613 C CA . SER A 1 81 ? -14.654 37.868 28.010 1.00 56.38 81 SER A CA 1
ATOM 614 C C . SER A 1 81 ? -14.937 36.359 28.079 1.00 56.38 81 SER A C 1
ATOM 616 O O . SER A 1 81 ? -15.787 35.838 27.352 1.00 56.38 81 SER A O 1
ATOM 618 N N . GLY A 1 82 ? -14.275 35.644 28.992 1.00 54.09 82 GLY A N 1
ATOM 619 C CA . GLY A 1 82 ? -14.563 34.248 29.301 1.00 54.09 82 GLY A CA 1
ATOM 620 C C . GLY A 1 82 ? -15.825 34.124 30.150 1.00 54.09 82 GLY A C 1
ATOM 621 O O . GLY A 1 82 ? -15.769 34.218 31.374 1.00 54.09 82 GLY A O 1
ATOM 622 N N . ARG A 1 83 ? -16.970 33.891 29.498 1.00 53.03 83 ARG A N 1
ATOM 623 C CA . ARG A 1 83 ? -18.186 33.380 30.148 1.00 53.03 83 ARG A CA 1
ATOM 624 C C . ARG A 1 83 ? -17.819 32.255 31.122 1.00 53.03 83 ARG A C 1
ATOM 626 O O . ARG A 1 83 ? -17.120 31.316 30.749 1.00 53.03 83 ARG A O 1
ATOM 633 N N . GLY A 1 84 ? -18.298 32.401 32.356 1.00 52.72 84 GLY A N 1
ATOM 634 C CA . GLY A 1 84 ? -17.929 31.595 33.511 1.00 52.72 84 GLY A CA 1
ATOM 635 C C . GLY A 1 84 ? -17.967 30.090 33.268 1.00 52.72 84 GLY A C 1
ATOM 636 O O . GLY A 1 84 ? -18.962 29.537 32.804 1.00 52.72 84 GLY A O 1
ATOM 637 N N . ILE A 1 85 ? -16.874 29.438 33.649 1.00 56.72 85 ILE A N 1
ATOM 638 C CA . ILE A 1 85 ? -16.849 28.013 33.955 1.00 56.72 85 ILE A CA 1
ATOM 639 C C . ILE A 1 85 ? -17.612 27.860 35.281 1.00 56.72 85 ILE A C 1
ATOM 641 O O . ILE A 1 85 ? -17.150 28.405 36.286 1.00 56.72 85 ILE A O 1
ATOM 645 N N . PRO A 1 86 ? -18.765 27.171 35.345 1.00 54.69 86 PRO A N 1
ATOM 646 C CA . PRO A 1 86 ? -19.350 26.831 36.630 1.00 54.69 86 PRO A CA 1
ATOM 647 C C . PRO A 1 86 ? -18.476 25.743 37.259 1.00 54.69 86 PRO A C 1
ATOM 649 O O . PRO A 1 86 ? -18.389 24.629 36.741 1.00 54.69 86 PRO A O 1
ATOM 652 N N . LEU A 1 87 ? -17.802 26.072 38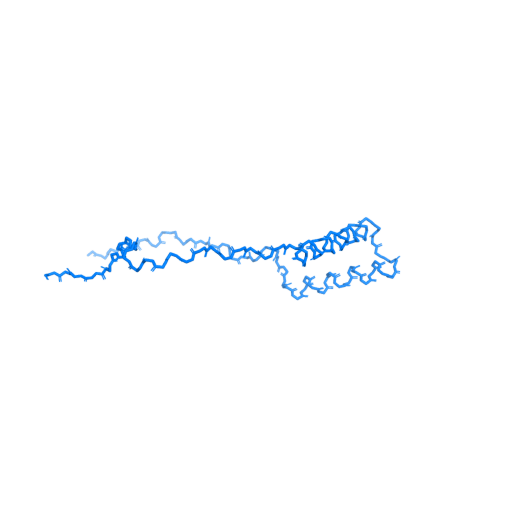.360 1.00 55.25 87 LEU A N 1
ATOM 653 C CA . LEU A 1 87 ? -17.145 25.084 39.212 1.00 55.25 87 LEU A CA 1
ATOM 654 C C . LEU A 1 87 ? -18.233 24.256 39.921 1.00 55.25 87 LEU A C 1
ATOM 656 O O . LEU A 1 87 ? -19.120 24.843 40.547 1.00 55.25 87 LEU A O 1
ATOM 660 N N . PRO A 1 88 ? -18.204 22.915 39.847 1.00 48.94 88 PRO A N 1
ATOM 661 C CA . PRO A 1 88 ? -19.139 22.088 40.588 1.00 48.94 88 PRO A CA 1
ATOM 662 C C . PRO A 1 88 ? -18.640 21.952 42.031 1.00 48.94 88 PRO A C 1
ATOM 664 O O . PRO A 1 88 ? -17.608 21.332 42.274 1.00 48.94 88 PRO A O 1
ATOM 667 N N . GLY A 1 89 ? -19.374 22.512 42.993 1.00 47.56 89 GLY A N 1
ATOM 668 C CA . GLY A 1 89 ? -19.165 22.204 44.410 1.00 47.56 89 GLY A CA 1
ATOM 669 C C . GLY A 1 89 ? -19.431 23.370 45.352 1.00 47.56 89 GLY A C 1
ATOM 670 O O . GLY A 1 89 ? -18.619 24.280 45.466 1.00 47.56 89 GLY A O 1
ATOM 671 N N . GLY A 1 90 ? -20.553 23.295 46.065 1.00 38.97 90 GLY A N 1
ATOM 672 C CA . GLY A 1 90 ? -20.892 24.202 47.158 1.00 38.97 90 GLY A CA 1
ATOM 673 C C . GLY A 1 90 ? -22.304 23.951 47.670 1.00 38.97 90 GLY A C 1
ATOM 674 O O . GLY A 1 90 ? -23.168 24.806 47.536 1.00 38.97 90 GLY A O 1
ATOM 675 N N . HIS A 1 91 ? -22.556 22.742 48.177 1.00 45.78 91 HIS A N 1
ATOM 676 C CA . HIS A 1 91 ? -23.692 22.510 49.065 1.00 45.78 91 HIS A CA 1
ATOM 677 C C . HIS A 1 91 ? -23.404 23.167 50.422 1.00 45.78 91 HIS A C 1
ATOM 679 O O . HIS A 1 91 ? -22.318 22.952 50.963 1.00 45.78 91 HIS A O 1
ATOM 685 N N . GLN A 1 92 ? -24.451 23.806 50.960 1.00 38.81 92 GLN A N 1
ATOM 686 C CA . GLN A 1 92 ? -24.613 24.471 52.266 1.00 38.81 92 GLN A CA 1
ATOM 687 C C . GLN A 1 92 ? -24.308 25.966 52.302 1.00 38.81 92 GLN A C 1
ATOM 689 O O . GLN A 1 92 ? -23.133 26.358 52.156 1.00 38.81 92 GLN A O 1
#